Protein AF-A0A376P9K1-F1 (afdb_monomer)

Foldseek 3Di:
DDPPPQQFDFVLVVVVVVQVVDQAFPPPRHGDPDWFKAFQLAGDDPVNSVPRRDTGGPVRCVVRCVRIGTHHPVVSCVSNCPPDPPPPPPVVVVVVVD

Radius of gyration: 19.14 Å; Cα contacts (8 Å, |Δi|>4): 102; chains: 1; bounding box: 69×21×44 Å

Solvent-accessible surface area (backbone atoms only — not comparable to full-atom values): 5828 Å² total; per-residue (Å²): 134,83,82,71,75,76,67,58,42,43,44,46,56,55,52,52,54,51,57,73,70,52,55,43,14,74,80,81,59,46,76,45,92,57,76,34,46,28,46,81,58,36,76,58,52,74,66,60,44,71,68,40,72,53,69,31,35,70,69,54,41,64,59,54,49,73,46,49,45,47,21,33,60,68,55,39,50,58,63,47,42,81,79,60,81,76,77,57,66,65,62,55,52,53,62,75,77,107

Organism: Escherichia coli (NCBI:txid562)

Structure (mmCIF, N/CA/C/O backbone):
data_AF-A0A376P9K1-F1
#
_entry.id   AF-A0A376P9K1-F1
#
loop_
_atom_site.group_PDB
_atom_site.id
_atom_site.type_symbol
_atom_site.label_atom_id
_atom_site.label_alt_id
_atom_site.label_comp_id
_atom_site.label_asym_id
_atom_site.label_entity_id
_atom_site.label_seq_id
_atom_site.pdbx_PDB_ins_code
_atom_site.Cartn_x
_atom_site.Cartn_y
_atom_site.Cartn_z
_atom_site.occupancy
_atom_site.B_iso_or_equiv
_atom_site.auth_seq_id
_atom_site.auth_comp_id
_atom_site.auth_asym_id
_atom_site.auth_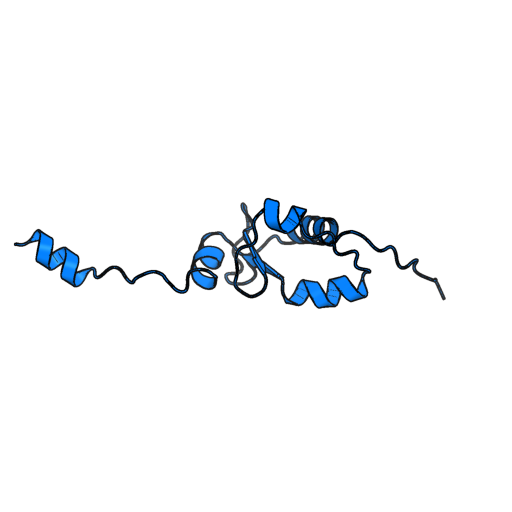atom_id
_atom_site.pdbx_PDB_model_num
ATOM 1 N N . MET A 1 1 ? 33.248 3.914 -16.182 1.00 36.56 1 MET A N 1
ATOM 2 C CA . MET A 1 1 ? 31.788 3.987 -16.400 1.00 36.56 1 MET A CA 1
ATOM 3 C C . MET A 1 1 ? 31.231 2.578 -16.308 1.00 36.56 1 MET A C 1
ATOM 5 O O . MET A 1 1 ? 31.464 1.796 -17.217 1.00 36.56 1 MET A O 1
ATOM 9 N N . MET A 1 2 ? 30.601 2.204 -15.192 1.00 41.34 2 MET A N 1
ATOM 10 C CA . MET A 1 2 ? 29.931 0.904 -15.115 1.00 41.34 2 MET A CA 1
ATOM 11 C C . MET A 1 2 ? 28.532 1.067 -15.687 1.00 41.34 2 MET A C 1
ATOM 13 O O . MET A 1 2 ? 27.698 1.753 -15.101 1.00 41.34 2 MET A O 1
ATOM 17 N N . VAL A 1 3 ? 28.307 0.459 -16.849 1.00 44.78 3 VAL A N 1
ATOM 18 C CA . VAL A 1 3 ? 26.978 0.257 -17.421 1.00 44.78 3 VAL A CA 1
ATOM 19 C C . VAL A 1 3 ? 26.231 -0.648 -16.444 1.00 44.78 3 VAL A C 1
ATOM 21 O O . VAL A 1 3 ? 26.334 -1.872 -16.500 1.00 44.78 3 VAL A O 1
ATOM 24 N N . GLN A 1 4 ? 25.548 -0.043 -15.471 1.00 54.59 4 GLN A N 1
ATOM 25 C CA . GLN A 1 4 ? 24.588 -0.754 -14.646 1.00 54.59 4 GLN A CA 1
ATOM 26 C C . GLN A 1 4 ? 23.517 -1.242 -15.610 1.00 54.59 4 GLN A C 1
ATOM 28 O O . GLN A 1 4 ? 22.758 -0.447 -16.161 1.00 54.59 4 GLN A O 1
ATOM 33 N N . HIS A 1 5 ? 23.519 -2.546 -15.883 1.00 52.22 5 HIS A N 1
ATOM 34 C CA . HIS A 1 5 ? 22.433 -3.191 -16.596 1.00 52.22 5 HIS A CA 1
ATOM 35 C C . HIS A 1 5 ? 21.119 -2.662 -16.023 1.00 52.22 5 HIS A C 1
ATOM 37 O O . HIS A 1 5 ? 20.869 -2.828 -14.828 1.00 52.22 5 HIS A O 1
ATOM 43 N N . LEU A 1 6 ? 20.306 -2.033 -16.876 1.00 63.34 6 LEU A N 1
ATOM 44 C CA . LEU A 1 6 ? 18.918 -1.658 -16.611 1.00 63.34 6 LEU A CA 1
ATOM 45 C C . LEU A 1 6 ? 18.119 -2.950 -16.395 1.00 63.34 6 LEU A C 1
ATOM 47 O O . LEU A 1 6 ? 17.360 -3.390 -17.256 1.00 63.34 6 LEU A O 1
ATOM 51 N N . LYS A 1 7 ? 18.370 -3.637 -15.277 1.00 72.94 7 LYS A N 1
ATOM 52 C CA . LYS A 1 7 ? 17.668 -4.849 -14.879 1.00 72.94 7 LYS A CA 1
ATOM 53 C C . LYS A 1 7 ? 16.263 -4.419 -14.518 1.00 72.94 7 LYS A C 1
ATOM 55 O O . LYS A 1 7 ? 15.992 -4.026 -13.388 1.00 72.94 7 LYS A O 1
ATOM 60 N N . ARG A 1 8 ? 15.385 -4.469 -15.513 1.00 84.94 8 ARG A N 1
ATOM 61 C CA . ARG A 1 8 ? 13.965 -4.248 -15.307 1.0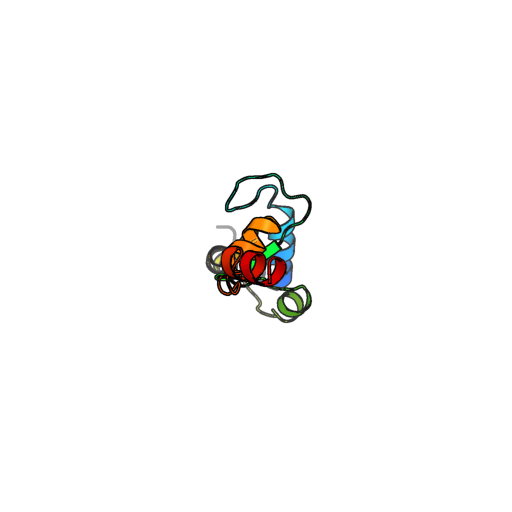0 84.94 8 ARG A CA 1
ATOM 62 C C . ARG A 1 8 ? 13.423 -5.407 -14.490 1.00 84.94 8 ARG A C 1
ATOM 64 O O . ARG A 1 8 ? 13.607 -6.566 -14.861 1.00 84.94 8 ARG A O 1
ATOM 71 N N . ARG A 1 9 ? 12.785 -5.101 -13.367 1.00 88.06 9 ARG A N 1
ATOM 72 C CA . ARG A 1 9 ? 12.125 -6.094 -12.518 1.00 88.06 9 ARG A CA 1
ATOM 73 C C . ARG A 1 9 ? 10.660 -5.704 -12.314 1.00 88.06 9 ARG A C 1
ATOM 75 O O . ARG A 1 9 ? 10.332 -4.519 -12.396 1.00 88.06 9 ARG A O 1
ATOM 82 N N . PRO A 1 10 ? 9.774 -6.680 -12.070 1.00 90.50 10 PRO A N 1
ATOM 83 C CA . PRO A 1 10 ? 8.370 -6.391 -11.809 1.00 90.50 10 PRO A CA 1
ATOM 84 C C . PRO A 1 10 ? 8.202 -5.457 -10.609 1.00 90.50 10 PRO A C 1
ATOM 86 O O . PRO A 1 10 ? 8.889 -5.616 -9.594 1.00 90.50 10 PRO A O 1
ATOM 89 N N . LEU A 1 11 ? 7.249 -4.530 -10.694 1.00 90.00 11 LEU A N 1
ATOM 90 C CA . LEU A 1 11 ? 6.874 -3.633 -9.599 1.00 90.00 11 LEU A CA 1
ATOM 91 C C . LEU A 1 11 ? 6.517 -4.418 -8.327 1.00 90.00 11 LEU A C 1
ATOM 93 O O . LEU A 1 11 ? 6.917 -4.041 -7.229 1.00 90.00 11 LEU A O 1
ATOM 97 N N . SER A 1 12 ? 5.868 -5.574 -8.464 1.00 89.19 12 SER A N 1
ATOM 98 C CA . SER A 1 12 ? 5.580 -6.476 -7.341 1.00 89.19 12 SER A CA 1
ATOM 99 C C . SER A 1 12 ? 6.834 -6.887 -6.550 1.00 89.19 12 SER A C 1
ATOM 101 O O . SER A 1 12 ? 6.778 -7.009 -5.322 1.00 89.19 12 SER A O 1
ATOM 103 N N . ARG A 1 13 ? 7.991 -7.045 -7.214 1.00 89.56 13 ARG A N 1
ATOM 104 C CA . ARG A 1 13 ? 9.265 -7.338 -6.543 1.00 89.56 13 ARG A CA 1
ATOM 105 C C . ARG A 1 13 ? 9.780 -6.128 -5.769 1.00 89.56 13 ARG A C 1
ATOM 107 O O . ARG A 1 13 ? 10.152 -6.290 -4.610 1.00 89.56 13 ARG A O 1
ATOM 114 N N . TYR A 1 14 ? 9.756 -4.944 -6.378 1.00 91.69 14 TYR A N 1
ATOM 115 C CA . TYR A 1 14 ? 10.120 -3.694 -5.705 1.00 91.69 14 TYR A CA 1
ATOM 116 C C . TYR A 1 14 ? 9.257 -3.443 -4.461 1.00 91.69 14 TYR A C 1
ATOM 118 O O . TYR A 1 14 ? 9.786 -3.153 -3.392 1.00 91.69 14 TYR A O 1
ATOM 126 N N . LEU A 1 15 ? 7.940 -3.643 -4.565 1.00 91.50 15 LEU A N 1
ATOM 127 C CA . LEU A 1 15 ? 7.003 -3.469 -3.452 1.00 91.50 15 LEU A CA 1
ATOM 128 C C . LEU A 1 15 ? 7.245 -4.471 -2.319 1.00 91.50 15 LEU A C 1
ATOM 130 O O . LEU A 1 15 ? 7.095 -4.123 -1.147 1.00 91.50 15 LEU A O 1
ATOM 134 N N . LYS A 1 16 ? 7.647 -5.707 -2.641 1.00 89.94 16 LYS A N 1
ATOM 135 C CA . LYS A 1 16 ? 8.030 -6.704 -1.633 1.00 89.94 16 LYS A CA 1
ATOM 136 C C . LYS A 1 16 ? 9.273 -6.263 -0.862 1.00 89.94 16 LYS A C 1
ATOM 138 O O . LYS A 1 16 ? 9.280 -6.350 0.363 1.00 89.94 16 LYS A O 1
ATOM 143 N N . ASP A 1 17 ? 10.301 -5.793 -1.563 1.00 91.44 17 ASP A N 1
ATOM 144 C CA . ASP A 1 17 ? 11.542 -5.324 -0.939 1.00 91.44 17 ASP A CA 1
ATOM 145 C C . ASP A 1 17 ? 11.281 -4.047 -0.112 1.00 91.44 17 ASP A C 1
ATOM 147 O O . ASP A 1 17 ? 11.688 -3.971 1.047 1.00 91.44 17 ASP A O 1
ATOM 151 N N . PHE A 1 18 ? 10.494 -3.105 -0.646 1.00 92.00 18 PHE A N 1
ATOM 152 C CA . PHE A 1 18 ? 10.027 -1.913 0.067 1.00 92.00 18 PHE A CA 1
ATOM 153 C C . PHE A 1 18 ? 9.280 -2.273 1.351 1.00 92.00 18 PHE A C 1
ATOM 155 O O . PHE A 1 18 ? 9.604 -1.754 2.410 1.00 92.00 18 PHE A O 1
ATOM 162 N N . LYS A 1 19 ? 8.325 -3.209 1.300 1.00 90.75 19 LYS A N 1
ATOM 163 C CA . LYS A 1 19 ? 7.585 -3.643 2.492 1.00 90.75 19 LYS A CA 1
ATOM 164 C C . LYS A 1 19 ? 8.529 -4.155 3.585 1.00 90.75 19 LYS A C 1
ATOM 166 O O . LYS A 1 19 ? 8.352 -3.785 4.736 1.00 90.75 19 LYS A O 1
ATOM 171 N N . HIS A 1 20 ? 9.535 -4.961 3.244 1.00 90.19 20 HIS A N 1
ATOM 172 C CA . HIS A 1 20 ? 10.506 -5.445 4.235 1.00 90.19 20 HIS A CA 1
ATOM 173 C C . HIS A 1 20 ? 11.419 -4.342 4.780 1.00 90.19 20 HIS A C 1
ATOM 175 O O . HIS A 1 20 ? 11.875 -4.445 5.914 1.00 90.19 20 HIS A O 1
ATOM 181 N N . SER A 1 21 ? 11.694 -3.293 3.998 1.00 91.81 21 SER A N 1
ATOM 182 C CA . SER A 1 21 ? 12.543 -2.187 4.447 1.00 91.81 21 SER A CA 1
ATOM 183 C C . SER A 1 21 ? 11.826 -1.221 5.396 1.00 91.81 21 SER A C 1
ATOM 185 O O . SER A 1 21 ? 12.486 -0.461 6.103 1.00 91.81 21 SER A O 1
ATOM 187 N N . GLN A 1 22 ? 10.489 -1.196 5.401 1.00 92.94 22 GLN A N 1
ATOM 188 C CA . GLN A 1 22 ? 9.712 -0.276 6.232 1.00 92.94 22 GLN A CA 1
ATOM 189 C C . GLN A 1 22 ? 9.460 -0.859 7.623 1.00 92.94 22 GLN A C 1
ATOM 191 O O . GLN A 1 22 ? 8.630 -1.741 7.807 1.00 92.94 22 GLN A O 1
ATOM 196 N N . THR A 1 23 ? 10.143 -0.310 8.625 1.00 94.06 23 THR A N 1
ATOM 197 C CA . THR A 1 23 ? 10.010 -0.727 10.033 1.00 94.06 23 THR A CA 1
ATOM 198 C C . THR A 1 23 ? 9.071 0.160 10.844 1.00 94.06 23 THR A C 1
ATOM 200 O O . THR A 1 23 ? 8.592 -0.252 11.897 1.00 94.06 23 THR A O 1
ATOM 203 N N . HIS A 1 24 ? 8.789 1.374 10.367 1.00 96.19 24 HIS A N 1
ATOM 204 C CA . HIS A 1 24 ? 7.963 2.356 11.064 1.00 96.19 24 HIS A CA 1
ATOM 205 C C . HIS A 1 24 ? 6.892 2.916 10.135 1.00 96.19 24 HIS A C 1
ATOM 207 O O . HIS A 1 24 ? 7.106 3.070 8.934 1.00 96.19 24 HIS A O 1
ATOM 213 N N . CYS A 1 25 ? 5.740 3.253 10.709 1.00 94.12 25 CYS A N 1
ATOM 214 C CA . CYS A 1 25 ? 4.653 3.907 10.001 1.00 94.12 25 CYS A CA 1
ATOM 215 C C . CYS A 1 25 ? 5.152 5.222 9.398 1.00 94.12 25 CYS A C 1
ATOM 217 O O . CYS A 1 25 ? 5.690 6.063 10.121 1.00 94.12 25 CYS A O 1
ATOM 219 N N . ALA A 1 26 ? 4.919 5.430 8.103 1.00 93.38 26 ALA A N 1
ATOM 220 C CA . ALA A 1 26 ? 5.281 6.676 7.435 1.00 93.38 26 ALA A CA 1
ATOM 221 C C . ALA A 1 26 ? 4.589 7.898 8.068 1.00 93.38 26 ALA A C 1
ATOM 223 O O . ALA A 1 26 ? 5.149 8.987 8.058 1.00 93.38 26 ALA A O 1
ATOM 224 N N . HIS A 1 27 ? 3.409 7.702 8.669 1.00 91.81 27 HIS A N 1
ATOM 225 C CA . HIS A 1 27 ? 2.627 8.768 9.291 1.00 91.81 27 HIS A CA 1
ATOM 226 C C . HIS A 1 27 ? 2.924 8.950 10.787 1.00 91.81 27 HIS A C 1
ATOM 228 O O . HIS A 1 27 ? 3.445 9.976 11.203 1.00 91.81 27 HIS A O 1
ATOM 234 N N . CYS A 1 28 ? 2.606 7.954 11.623 1.00 93.19 28 CYS A N 1
ATOM 235 C CA . CYS A 1 28 ? 2.721 8.093 13.081 1.00 93.19 28 CYS A CA 1
ATOM 236 C C . CYS A 1 28 ? 4.068 7.637 13.652 1.00 93.19 28 CYS A C 1
ATOM 238 O O . CYS A 1 28 ? 4.238 7.632 14.867 1.00 93.19 28 CYS A O 1
ATOM 240 N N . ARG A 1 29 ? 4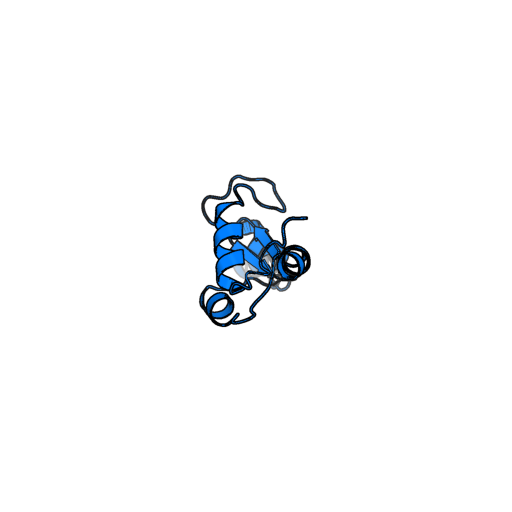.998 7.181 12.801 1.00 93.62 29 ARG A N 1
ATOM 241 C CA . ARG A 1 29 ? 6.329 6.686 13.189 1.00 93.62 29 ARG A CA 1
ATOM 242 C C . ARG A 1 29 ? 6.336 5.525 14.189 1.00 93.62 29 ARG A C 1
ATOM 244 O O . ARG A 1 29 ? 7.405 5.150 14.643 1.00 93.62 29 ARG A O 1
ATOM 251 N N . LYS A 1 30 ? 5.194 4.902 14.502 1.00 92.56 30 LYS A N 1
ATOM 252 C CA . LYS A 1 30 ? 5.126 3.680 15.323 1.00 92.56 30 LYS A CA 1
ATOM 253 C C . LYS A 1 30 ? 5.776 2.501 14.593 1.00 92.56 30 LYS A C 1
ATOM 255 O O . LYS A 1 30 ? 5.595 2.376 13.381 1.00 92.56 30 LYS A O 1
ATOM 260 N N . LEU A 1 31 ? 6.450 1.620 15.333 1.00 93.81 31 LEU A N 1
ATOM 261 C CA . LEU A 1 31 ? 6.953 0.341 14.822 1.00 93.81 31 LEU A CA 1
ATOM 262 C C . LEU A 1 31 ? 5.822 -0.478 14.163 1.00 93.81 31 LEU A C 1
ATOM 264 O O . LEU A 1 31 ? 4.719 -0.584 14.711 1.00 93.81 31 LEU A O 1
ATOM 268 N N . LEU A 1 32 ? 6.089 -1.037 12.984 1.00 91.31 32 LEU A N 1
ATOM 269 C CA . LEU A 1 32 ? 5.136 -1.831 12.213 1.00 91.31 32 LEU A CA 1
ATOM 270 C C . LEU A 1 32 ? 5.382 -3.324 12.422 1.00 91.31 32 LEU A C 1
ATOM 272 O O . LEU A 1 32 ? 6.384 -3.855 11.961 1.00 91.31 32 LEU A O 1
ATOM 276 N N . ASP A 1 33 ? 4.420 -3.996 13.048 1.00 86.25 33 ASP A N 1
ATOM 277 C CA . ASP A 1 33 ? 4.330 -5.462 13.044 1.00 86.25 33 ASP A CA 1
ATOM 278 C C . ASP A 1 33 ? 3.541 -5.958 11.815 1.00 86.25 33 ASP A C 1
ATOM 280 O O . ASP A 1 33 ? 3.945 -6.869 11.096 1.00 86.25 33 ASP A O 1
ATOM 284 N N . HIS A 1 34 ? 2.453 -5.252 11.478 1.00 86.31 34 HIS A N 1
ATOM 285 C CA . HIS A 1 34 ? 1.691 -5.458 10.249 1.00 86.31 34 HIS A CA 1
ATOM 286 C C . HIS A 1 34 ? 1.653 -4.183 9.400 1.00 86.31 34 HIS A C 1
ATOM 288 O O . HIS A 1 34 ? 1.153 -3.137 9.827 1.00 86.31 34 HIS A O 1
ATOM 294 N N . ILE A 1 35 ? 2.146 -4.289 8.166 1.00 91.06 35 ILE A N 1
ATOM 295 C CA . ILE A 1 35 ? 2.247 -3.171 7.223 1.00 91.06 35 ILE A CA 1
ATOM 296 C C . ILE A 1 35 ? 1.022 -3.134 6.313 1.00 91.06 35 ILE A C 1
ATOM 298 O O . ILE A 1 35 ? 0.717 -4.114 5.629 1.00 91.06 35 ILE A O 1
ATOM 302 N N . THR A 1 36 ? 0.375 -1.973 6.262 1.00 91.56 36 THR A N 1
ATOM 303 C CA . THR A 1 36 ? -0.658 -1.632 5.280 1.00 91.56 36 THR A CA 1
ATOM 304 C C . THR A 1 36 ? -0.006 -0.835 4.160 1.00 91.56 36 THR A C 1
ATOM 306 O O . THR A 1 36 ? 0.537 0.242 4.409 1.00 91.56 36 THR A O 1
ATOM 309 N N . LEU A 1 37 ? -0.021 -1.379 2.944 1.00 92.69 37 LEU A N 1
ATOM 310 C CA . LEU A 1 37 ? 0.502 -0.692 1.769 1.00 92.69 37 LEU A CA 1
ATOM 311 C C . LEU A 1 37 ? -0.585 0.226 1.212 1.00 92.69 37 LEU A C 1
ATOM 313 O O . LEU A 1 37 ? -1.694 -0.227 0.927 1.00 92.69 37 LEU A O 1
ATOM 317 N N . VAL A 1 38 ? -0.257 1.502 1.068 1.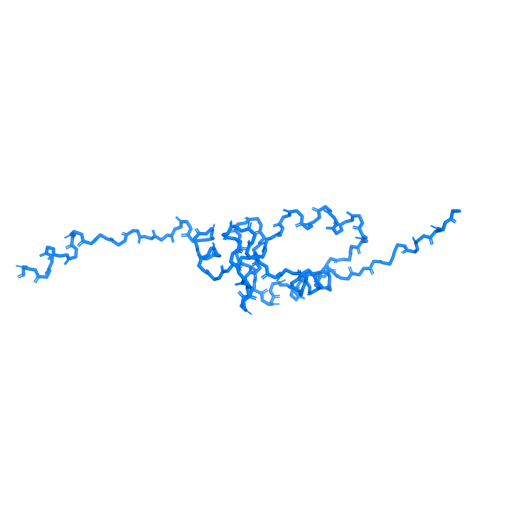00 91.75 38 VAL A N 1
ATOM 318 C CA . VAL A 1 38 ? -1.158 2.515 0.526 1.00 91.75 38 VAL A CA 1
ATOM 319 C C . VAL A 1 38 ? -0.513 3.128 -0.703 1.00 91.75 38 VAL A C 1
ATOM 321 O O . VAL A 1 38 ? 0.665 3.477 -0.656 1.00 91.75 38 VAL A O 1
ATOM 324 N N . ARG A 1 39 ? -1.284 3.253 -1.782 1.00 91.69 39 ARG A N 1
ATOM 325 C CA . ARG A 1 39 ? -0.902 3.963 -3.001 1.00 91.69 39 ARG A CA 1
ATOM 326 C C . ARG A 1 39 ? -1.857 5.123 -3.218 1.00 91.69 39 ARG A C 1
ATOM 328 O O . ARG A 1 39 ? -3.061 4.886 -3.281 1.00 91.69 39 ARG A O 1
ATOM 335 N N . ASP A 1 40 ? -1.339 6.346 -3.297 1.00 87.56 40 ASP A N 1
ATOM 336 C CA . ASP A 1 40 ? -2.127 7.562 -3.568 1.00 87.56 40 ASP A CA 1
ATOM 337 C C . ASP A 1 40 ? -3.422 7.653 -2.720 1.00 87.56 40 ASP A C 1
ATOM 339 O O . ASP A 1 40 ? -4.505 7.960 -3.215 1.00 87.56 40 ASP A O 1
ATOM 343 N N . GLY A 1 41 ? -3.328 7.307 -1.430 1.00 85.00 41 GLY A N 1
ATOM 344 C CA . GLY A 1 41 ? -4.462 7.341 -0.494 1.00 85.00 41 GLY A CA 1
ATOM 345 C C . GLY A 1 41 ? -5.424 6.146 -0.555 1.00 85.00 41 GLY A C 1
ATOM 346 O O . GLY A 1 41 ? -6.466 6.177 0.091 1.00 85.00 41 GLY A O 1
ATOM 347 N N . LYS A 1 42 ? -5.102 5.078 -1.295 1.00 88.00 42 LYS A N 1
ATOM 348 C CA . LYS A 1 42 ? -5.891 3.835 -1.338 1.00 88.00 42 LYS A CA 1
ATOM 349 C C . LYS A 1 42 ? -5.097 2.649 -0.808 1.00 88.00 42 LYS A C 1
ATOM 351 O O . LYS A 1 42 ? -3.948 2.441 -1.193 1.00 88.00 42 LYS A O 1
ATOM 356 N N . ILE A 1 43 ? -5.714 1.843 0.056 1.00 89.38 43 ILE A N 1
ATOM 357 C CA . ILE A 1 43 ? -5.128 0.574 0.507 1.00 89.38 43 ILE A CA 1
ATOM 358 C C . ILE A 1 43 ? -5.076 -0.375 -0.686 1.00 89.38 43 ILE A C 1
ATOM 360 O O . ILE A 1 43 ? -6.107 -0.643 -1.296 1.00 89.38 43 ILE A O 1
ATOM 364 N N . VAL A 1 44 ? -3.892 -0.914 -0.971 1.00 88.38 44 VAL A N 1
ATOM 365 C CA . VAL A 1 44 ? -3.698 -1.879 -2.055 1.00 88.38 44 VAL A CA 1
ATOM 366 C C . VAL A 1 44 ? -3.559 -3.274 -1.465 1.00 88.38 44 VAL A C 1
ATOM 368 O O . VAL A 1 44 ? -2.733 -3.520 -0.580 1.00 88.38 44 VAL A O 1
ATOM 371 N N . ASN A 1 45 ? -4.368 -4.210 -1.953 1.00 84.94 45 ASN A N 1
ATOM 372 C CA . ASN A 1 45 ? -4.346 -5.588 -1.478 1.00 84.94 45 ASN A CA 1
ATOM 373 C C . ASN A 1 45 ? -3.343 -6.469 -2.255 1.00 84.94 45 ASN A C 1
ATOM 375 O O . ASN A 1 45 ? -2.747 -6.079 -3.260 1.00 84.94 45 ASN A O 1
ATOM 379 N N . LYS A 1 46 ? -3.154 -7.711 -1.789 1.00 81.38 46 LYS A N 1
ATOM 380 C CA . LYS A 1 46 ? -2.226 -8.673 -2.410 1.00 81.38 46 LYS A CA 1
ATOM 381 C C . LYS A 1 46 ? -2.588 -9.002 -3.866 1.00 81.38 46 LYS A C 1
ATOM 383 O O . LYS A 1 46 ? -1.682 -9.224 -4.665 1.00 81.38 46 LYS A O 1
ATOM 388 N N . ILE A 1 47 ? -3.876 -9.058 -4.209 1.00 82.44 47 ILE A N 1
ATOM 389 C CA . ILE A 1 47 ? -4.349 -9.377 -5.565 1.00 82.44 47 ILE A CA 1
ATOM 390 C C . ILE A 1 47 ? -4.008 -8.226 -6.512 1.00 82.44 47 ILE A C 1
ATOM 392 O O . ILE A 1 47 ? -3.462 -8.466 -7.583 1.00 82.44 47 ILE A O 1
ATOM 396 N N . GLU A 1 48 ? -4.259 -6.987 -6.097 1.00 82.56 48 GLU A N 1
ATOM 397 C CA . GLU A 1 48 ? -3.921 -5.785 -6.860 1.00 82.56 48 GLU A CA 1
ATOM 398 C C . GLU A 1 48 ? -2.413 -5.680 -7.089 1.00 82.56 48 GLU A C 1
ATOM 400 O O . GLU A 1 48 ? -1.994 -5.511 -8.227 1.00 82.56 48 GLU A O 1
ATOM 405 N N . ILE A 1 49 ? -1.591 -5.902 -6.054 1.00 83.00 49 ILE A N 1
ATOM 406 C CA . ILE A 1 49 ? -0.124 -5.954 -6.197 1.00 83.00 49 ILE A CA 1
ATOM 407 C C . ILE A 1 49 ? 0.308 -7.058 -7.171 1.00 83.00 49 ILE A C 1
ATOM 409 O O . ILE A 1 49 ? 1.240 -6.862 -7.945 1.00 83.00 49 ILE A O 1
ATOM 413 N N . SER A 1 50 ? -0.357 -8.216 -7.147 1.00 76.38 50 SER A N 1
ATOM 414 C CA . SER A 1 50 ? -0.018 -9.341 -8.032 1.00 76.38 50 SER A CA 1
ATOM 415 C C . SER A 1 50 ? -0.392 -9.083 -9.493 1.00 76.38 50 SER A C 1
ATOM 417 O O . SER A 1 50 ? 0.189 -9.708 -10.365 1.00 76.38 50 SER A O 1
ATOM 419 N N . ARG A 1 51 ? -1.337 -8.170 -9.758 1.00 81.38 51 ARG A N 1
ATOM 420 C CA . ARG A 1 51 ? -1.722 -7.727 -11.109 1.00 81.38 51 ARG A CA 1
ATOM 421 C C . ARG A 1 51 ? -0.840 -6.591 -11.642 1.00 81.38 51 ARG A C 1
ATOM 423 O O . ARG A 1 51 ? -0.989 -6.193 -12.794 1.00 81.38 51 ARG A O 1
ATOM 430 N N . LEU A 1 52 ? 0.050 -6.029 -10.818 1.00 80.94 52 LEU A N 1
ATOM 431 C CA . LEU A 1 52 ? 1.007 -5.010 -11.251 1.00 80.94 52 LEU A CA 1
ATOM 432 C C . LEU A 1 52 ? 2.181 -5.678 -11.983 1.00 80.94 52 LEU A C 1
ATOM 434 O O . LEU A 1 52 ? 3.258 -5.873 -11.417 1.00 80.94 52 LEU A O 1
ATOM 438 N N . ASP A 1 53 ? 1.971 -5.984 -13.262 1.00 75.62 53 ASP A N 1
ATOM 439 C CA . ASP A 1 53 ? 2.979 -6.558 -14.171 1.00 75.62 53 ASP A CA 1
ATOM 440 C C . ASP A 1 53 ? 3.924 -5.509 -14.789 1.00 75.62 53 ASP A C 1
ATOM 442 O O . ASP A 1 53 ? 4.713 -5.802 -15.688 1.00 75.62 53 ASP A O 1
ATOM 446 N N . ALA 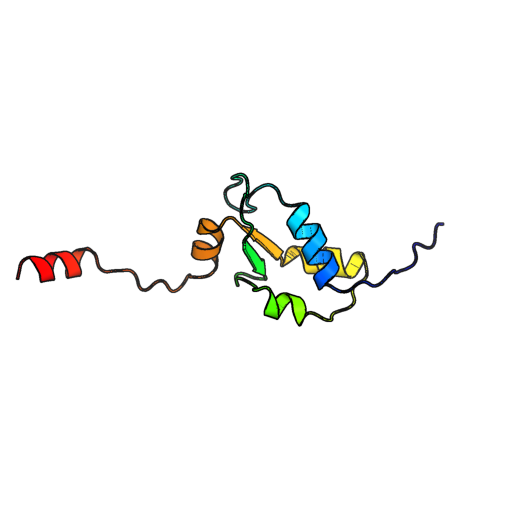A 1 54 ? 3.877 -4.265 -14.304 1.00 85.44 54 ALA A N 1
ATOM 447 C CA . ALA A 1 54 ? 4.752 -3.202 -14.776 1.00 85.44 54 ALA A CA 1
ATOM 448 C C . ALA A 1 54 ? 6.225 -3.552 -14.506 1.00 85.44 54 ALA A C 1
ATOM 450 O O . ALA A 1 54 ? 6.644 -3.727 -13.358 1.00 85.44 54 ALA A O 1
ATOM 451 N N . LEU A 1 55 ? 7.018 -3.639 -15.574 1.00 89.06 55 LEU A N 1
ATOM 452 C CA . LEU A 1 55 ? 8.465 -3.805 -15.499 1.00 89.06 55 LEU A CA 1
ATOM 453 C C . LEU A 1 55 ? 9.123 -2.432 -15.393 1.00 89.06 55 LEU A C 1
ATOM 455 O O . LEU A 1 55 ? 9.075 -1.643 -16.336 1.00 89.06 55 LEU A O 1
ATOM 459 N N . LEU A 1 56 ? 9.767 -2.172 -14.259 1.00 89.25 56 LEU A N 1
ATOM 460 C CA . LEU A 1 56 ? 10.460 -0.916 -13.989 1.00 89.25 56 LEU A CA 1
ATOM 461 C C . LEU A 1 56 ? 11.958 -1.164 -13.851 1.00 89.25 56 LEU A C 1
ATOM 463 O O . LEU A 1 56 ? 12.381 -2.217 -13.372 1.00 89.25 56 LEU A O 1
ATOM 467 N N . ASP A 1 57 ? 12.754 -0.192 -14.278 1.00 90.25 57 ASP A N 1
ATOM 468 C CA . ASP A 1 57 ? 14.139 -0.067 -13.837 1.00 90.25 57 ASP A CA 1
ATOM 469 C C . ASP A 1 57 ? 14.209 0.723 -12.518 1.00 90.25 57 ASP A C 1
ATOM 471 O O . ASP A 1 57 ? 13.188 1.129 -11.954 1.00 90.25 57 ASP A O 1
ATOM 475 N N . GLU A 1 58 ? 15.422 0.936 -12.010 1.00 88.31 58 GLU A N 1
ATOM 476 C CA . GLU A 1 58 ? 15.617 1.615 -10.730 1.00 88.31 58 GLU A CA 1
ATOM 477 C C . GLU A 1 58 ? 15.096 3.059 -10.746 1.00 88.31 58 GLU A C 1
ATOM 479 O O . GLU A 1 58 ? 14.485 3.500 -9.778 1.00 88.31 58 GLU A O 1
ATOM 484 N N . ASN A 1 59 ? 15.248 3.774 -11.863 1.00 90.25 59 ASN A N 1
ATOM 485 C CA . ASN A 1 59 ? 14.771 5.153 -11.994 1.00 90.25 59 ASN A CA 1
ATOM 486 C C . ASN A 1 59 ? 13.237 5.222 -12.021 1.00 90.25 59 ASN A C 1
ATOM 488 O O . ASN A 1 59 ? 12.635 6.090 -11.379 1.00 90.25 59 ASN A O 1
ATOM 492 N N . GLY A 1 60 ? 12.600 4.284 -12.730 1.00 90.31 60 GLY A N 1
ATOM 493 C CA . GLY A 1 60 ? 11.151 4.115 -12.724 1.00 90.31 60 GLY A CA 1
ATOM 494 C C . GLY A 1 60 ? 10.631 3.818 -11.320 1.00 90.31 60 GLY A C 1
ATOM 495 O O . GLY A 1 60 ? 9.663 4.434 -10.878 1.00 90.31 60 GLY A O 1
ATOM 496 N N . TRP A 1 61 ? 11.324 2.952 -10.577 1.00 91.88 61 TRP A N 1
ATOM 497 C CA . TRP A 1 61 ? 10.979 2.662 -9.189 1.00 91.88 61 TRP A CA 1
ATOM 498 C C . TRP A 1 61 ? 11.109 3.875 -8.265 1.00 91.88 61 TRP A C 1
ATOM 500 O O . TRP A 1 61 ? 10.180 4.136 -7.514 1.00 91.88 61 TRP A O 1
ATOM 510 N N . GLN A 1 62 ? 12.199 4.645 -8.323 1.00 90.50 62 GLN A N 1
ATOM 511 C CA . GLN A 1 62 ? 12.364 5.839 -7.473 1.00 90.50 62 GLN A CA 1
ATOM 512 C C . GLN A 1 62 ? 11.247 6.873 -7.684 1.00 90.50 62 GLN A C 1
ATOM 514 O O . GLN A 1 62 ? 10.852 7.582 -6.756 1.00 90.50 62 GLN A O 1
ATOM 519 N N . THR A 1 63 ? 10.730 6.965 -8.911 1.00 92.00 63 THR A N 1
ATOM 520 C CA . THR A 1 63 ? 9.575 7.813 -9.229 1.00 92.00 63 THR A CA 1
ATOM 521 C C . THR A 1 63 ? 8.292 7.224 -8.652 1.00 92.00 63 THR A C 1
ATOM 523 O O . THR A 1 63 ? 7.585 7.910 -7.918 1.00 92.00 63 THR A O 1
ATOM 526 N N . GLU A 1 64 ? 8.031 5.948 -8.938 1.00 91.38 64 GLU A N 1
ATOM 527 C CA . GLU A 1 64 ? 6.831 5.232 -8.503 1.00 91.38 64 GLU A CA 1
ATOM 528 C C . GLU A 1 64 ? 6.731 5.172 -6.973 1.00 91.38 64 GLU A C 1
ATOM 530 O O . GLU A 1 64 ? 5.668 5.429 -6.419 1.00 91.38 64 GLU A O 1
ATOM 535 N N . GLN A 1 65 ? 7.840 4.915 -6.271 1.00 92.12 65 GLN A N 1
ATOM 536 C CA . GLN A 1 65 ? 7.920 4.766 -4.815 1.00 92.12 65 GLN A CA 1
ATOM 537 C C . GLN A 1 65 ? 7.317 5.952 -4.051 1.00 92.12 65 GLN A C 1
ATOM 539 O O . GLN A 1 65 ? 6.789 5.756 -2.959 1.00 92.12 65 GLN A O 1
ATOM 544 N N . LYS A 1 66 ? 7.351 7.167 -4.613 1.00 91.75 66 LYS A N 1
ATOM 545 C CA . LYS A 1 66 ? 6.793 8.375 -3.979 1.00 91.75 66 LYS A CA 1
ATOM 546 C C . LYS A 1 66 ? 5.278 8.305 -3.787 1.00 91.75 66 LYS A C 1
ATOM 548 O O . LYS A 1 66 ? 4.766 8.922 -2.858 1.00 91.75 66 LYS A O 1
ATOM 553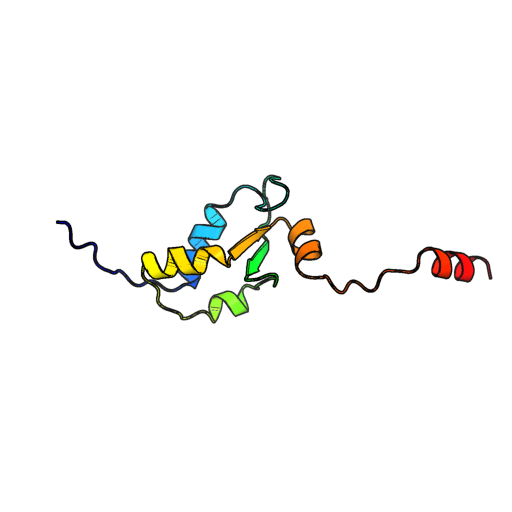 N N . SER A 1 67 ? 4.582 7.542 -4.626 1.00 91.69 67 SER A N 1
ATOM 554 C CA . SER A 1 67 ? 3.143 7.294 -4.499 1.00 91.69 67 SER A CA 1
ATOM 555 C C . SER A 1 67 ? 2.806 6.243 -3.443 1.00 91.69 67 SER A C 1
ATOM 557 O O . SER A 1 67 ? 1.631 6.053 -3.132 1.00 91.69 67 SER A O 1
ATOM 559 N N . TRP A 1 68 ? 3.805 5.554 -2.880 1.00 93.12 68 TRP A N 1
ATOM 560 C CA . TRP A 1 68 ? 3.606 4.458 -1.938 1.00 93.12 68 TRP A CA 1
ATOM 561 C C . TRP A 1 68 ? 3.967 4.848 -0.506 1.00 93.12 68 TRP A C 1
ATOM 563 O O . TRP A 1 68 ? 5.017 5.420 -0.226 1.00 93.12 68 TRP A O 1
ATOM 573 N N . ALA A 1 69 ? 3.119 4.436 0.432 1.00 93.38 69 ALA A N 1
ATOM 574 C CA . ALA A 1 69 ? 3.347 4.586 1.860 1.00 93.38 69 ALA A CA 1
ATOM 575 C C . ALA A 1 69 ? 3.127 3.258 2.594 1.00 93.38 69 ALA A C 1
ATOM 577 O O . ALA A 1 69 ? 2.196 2.503 2.306 1.00 93.38 69 ALA A O 1
ATOM 578 N N . ALA A 1 70 ? 3.978 2.992 3.585 1.00 94.31 70 ALA A N 1
ATOM 579 C CA . ALA A 1 70 ? 3.784 1.919 4.552 1.00 94.31 70 ALA A CA 1
ATOM 580 C C . ALA A 1 70 ? 3.173 2.498 5.827 1.00 94.31 70 ALA A C 1
ATOM 582 O O . ALA A 1 70 ? 3.815 3.254 6.560 1.00 94.31 70 ALA A O 1
ATOM 583 N N . LEU A 1 71 ? 1.919 2.149 6.094 1.00 93.94 71 LEU A N 1
ATOM 584 C CA . LEU A 1 71 ? 1.171 2.641 7.242 1.00 93.94 71 LEU A CA 1
ATOM 585 C C . LEU A 1 71 ? 0.864 1.515 8.226 1.00 93.94 71 LEU A C 1
ATOM 587 O O . LEU A 1 71 ? 0.736 0.344 7.861 1.00 93.94 71 LEU A O 1
ATOM 591 N N . CYS A 1 72 ? 0.704 1.879 9.498 1.00 92.56 72 CYS A N 1
ATOM 592 C CA . CYS A 1 72 ? 0.070 0.985 10.458 1.00 92.56 72 CYS A CA 1
ATOM 593 C C . CYS A 1 72 ? -1.414 0.842 10.108 1.00 92.56 72 CYS A C 1
ATOM 595 O O . CYS A 1 72 ? -1.976 1.697 9.423 1.00 92.56 72 CYS A O 1
ATOM 597 N N . ARG A 1 73 ? -2.062 -0.216 10.606 1.00 89.25 73 ARG 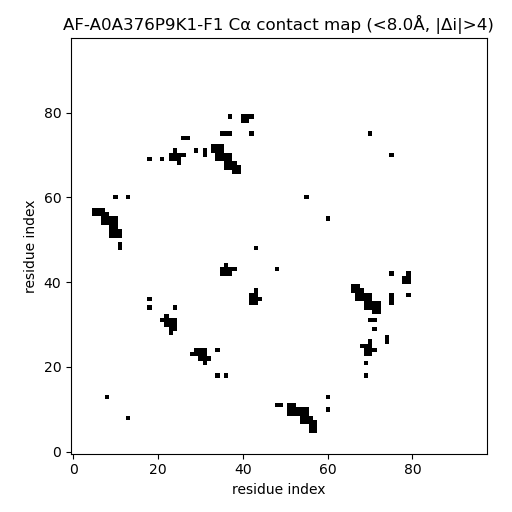A N 1
ATOM 598 C CA . ARG A 1 73 ? -3.485 -0.476 10.336 1.00 89.25 73 ARG A CA 1
ATOM 599 C C . ARG A 1 73 ? -4.369 0.750 10.599 1.00 89.25 73 ARG A C 1
ATOM 601 O O . ARG A 1 73 ? -5.140 1.131 9.732 1.00 89.25 73 ARG A O 1
ATOM 608 N N . PHE A 1 74 ? -4.181 1.406 11.745 1.00 88.88 74 PHE A N 1
ATOM 609 C CA . PHE A 1 74 ? -4.958 2.586 12.128 1.00 88.88 74 PHE A CA 1
ATOM 610 C C . PHE A 1 74 ? -4.777 3.761 11.158 1.00 88.88 74 PHE A C 1
ATOM 612 O O . PHE A 1 74 ? -5.754 4.338 10.699 1.00 88.88 74 PHE A O 1
ATOM 619 N N . CYS A 1 75 ? -3.533 4.101 10.805 1.00 89.75 75 CYS A N 1
ATOM 620 C CA . CYS A 1 75 ? -3.279 5.169 9.840 1.00 89.75 75 CYS A CA 1
ATOM 621 C C . CYS A 1 75 ? -3.772 4.793 8.438 1.00 89.75 75 CYS A C 1
ATOM 623 O O . CYS A 1 75 ? -4.277 5.658 7.740 1.00 89.75 75 CYS A O 1
ATOM 625 N N . GLY A 1 76 ? -3.657 3.527 8.030 1.00 88.19 76 GLY A N 1
ATOM 626 C CA . GLY A 1 76 ? -4.218 3.053 6.765 1.00 88.19 76 GLY A CA 1
ATOM 627 C C . GLY A 1 76 ? -5.730 3.251 6.707 1.00 88.19 76 GLY A C 1
ATOM 628 O O . GLY A 1 76 ? -6.230 3.834 5.751 1.00 88.19 76 GLY A O 1
ATOM 629 N N . ASP A 1 77 ? -6.440 2.840 7.759 1.00 84.62 77 ASP A N 1
ATOM 630 C CA . ASP A 1 77 ? -7.881 3.051 7.880 1.00 84.62 77 ASP A CA 1
ATOM 631 C C . ASP A 1 77 ? -8.233 4.548 7.867 1.00 84.62 77 ASP A C 1
ATOM 633 O O . ASP A 1 77 ? -9.107 4.950 7.110 1.00 84.62 77 ASP A O 1
ATOM 637 N N . LEU A 1 78 ? -7.515 5.386 8.622 1.00 83.06 78 LEU A N 1
ATOM 638 C CA . LEU A 1 78 ? -7.776 6.828 8.690 1.00 83.06 78 LEU A CA 1
ATOM 639 C C . LEU A 1 78 ? -7.547 7.543 7.348 1.00 83.06 78 LEU A C 1
ATOM 641 O O . LEU A 1 78 ? -8.382 8.333 6.921 1.00 83.06 78 LEU A O 1
ATOM 645 N N . HIS A 1 79 ? -6.418 7.272 6.686 1.00 75.50 79 HIS A N 1
ATOM 646 C CA . HIS A 1 79 ? -6.038 7.942 5.435 1.00 75.50 79 HIS A CA 1
ATOM 647 C C . HIS A 1 79 ? -6.853 7.464 4.232 1.00 75.50 79 HIS A C 1
ATOM 649 O O . HIS A 1 79 ? -7.002 8.214 3.274 1.00 75.50 79 HIS A O 1
ATOM 655 N N . CYS A 1 80 ? -7.377 6.234 4.272 1.00 74.38 80 CYS A N 1
ATOM 656 C CA . CYS A 1 80 ? -8.047 5.625 3.120 1.00 74.38 80 CYS A CA 1
ATOM 657 C C . CYS A 1 80 ? -9.571 5.494 3.276 1.00 74.38 80 CYS A C 1
ATOM 659 O O . CYS A 1 80 ? -10.246 5.179 2.298 1.00 74.38 80 CYS A O 1
ATOM 661 N N . LYS A 1 81 ? -10.130 5.708 4.477 1.00 66.12 81 LYS A N 1
ATOM 662 C CA . LYS A 1 81 ? -11.580 5.671 4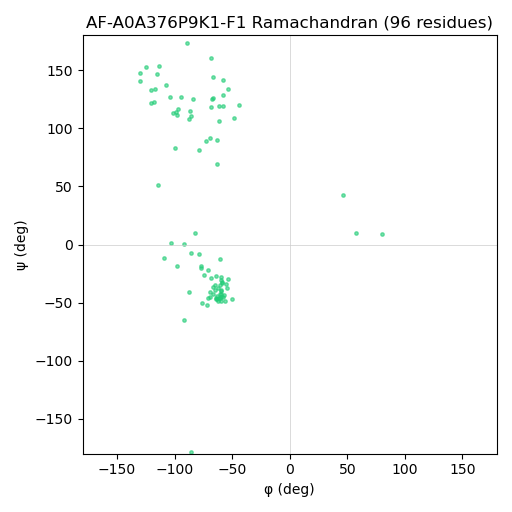.751 1.00 66.12 81 LYS A CA 1
ATOM 663 C C . LYS A 1 81 ? -12.100 7.045 5.165 1.00 66.12 81 LYS A C 1
ATOM 665 O O . LYS A 1 81 ? -12.793 7.194 6.168 1.00 66.12 81 LYS A O 1
ATOM 670 N N . THR A 1 82 ? -11.784 8.061 4.368 1.00 58.09 82 THR A N 1
ATOM 671 C CA . THR A 1 82 ? -12.333 9.419 4.513 1.00 58.09 82 THR A CA 1
ATOM 672 C C . THR A 1 82 ? -13.860 9.475 4.374 1.00 58.09 82 THR A C 1
ATOM 674 O O . THR A 1 82 ? -14.459 10.469 4.766 1.00 58.09 82 THR A O 1
ATOM 677 N N . GLN A 1 83 ? -14.506 8.402 3.903 1.00 56.75 83 GLN A N 1
ATOM 678 C CA . GLN A 1 83 ? -15.915 8.112 4.181 1.00 56.75 83 GLN A CA 1
ATOM 679 C C . GLN A 1 83 ? -16.009 7.076 5.303 1.00 56.75 83 GLN A C 1
ATOM 681 O O . GLN A 1 83 ? -16.138 5.876 5.067 1.00 56.75 83 GLN A O 1
ATOM 686 N N . SER A 1 84 ? -15.917 7.536 6.541 1.00 53.75 84 SER A N 1
ATOM 687 C CA . SER A 1 84 ? -16.641 6.875 7.619 1.00 53.75 84 SER A CA 1
ATOM 688 C C . SER A 1 84 ? -17.853 7.752 7.854 1.00 53.75 84 SER A C 1
ATOM 690 O O . SER A 1 84 ? -17.696 8.913 8.225 1.00 53.75 84 SER A O 1
ATOM 692 N N . ASP A 1 85 ? -19.043 7.232 7.555 1.00 59.91 85 ASP A N 1
ATOM 693 C CA . ASP A 1 85 ? -20.287 7.829 8.028 1.00 59.91 85 ASP A CA 1
ATOM 694 C C . ASP A 1 85 ? -20.105 8.072 9.524 1.00 59.91 85 ASP A C 1
ATOM 696 O O . ASP A 1 85 ? -19.933 7.130 10.304 1.00 59.91 85 ASP A O 1
ATOM 700 N N . PHE A 1 86 ? -19.987 9.342 9.909 1.00 68.25 86 PHE A N 1
ATOM 701 C CA . PHE A 1 86 ? -19.788 9.697 11.301 1.00 68.25 86 PHE A CA 1
ATOM 702 C C . PHE A 1 86 ? -20.971 9.126 12.076 1.00 68.25 86 PHE A C 1
ATOM 704 O O . PHE A 1 86 ? -22.124 9.448 11.794 1.00 68.25 86 PHE A O 1
ATOM 711 N N . PHE A 1 87 ? -20.688 8.236 13.022 1.00 70.31 87 PHE A N 1
ATOM 712 C CA . PHE A 1 87 ? -21.727 7.687 13.873 1.00 70.31 87 PHE A CA 1
ATOM 713 C C . PHE A 1 87 ? -22.240 8.804 14.782 1.00 70.31 87 PHE A C 1
ATOM 715 O O . PHE A 1 87 ? -21.470 9.364 15.569 1.00 70.31 87 PHE A O 1
ATOM 722 N N . ASP A 1 88 ? -23.525 9.135 14.671 1.00 75.50 88 ASP A N 1
ATOM 723 C CA . ASP A 1 88 ? -24.158 10.120 15.540 1.00 75.50 88 ASP A CA 1
ATOM 724 C C . ASP A 1 88 ? -24.342 9.534 16.946 1.00 75.50 88 ASP A C 1
ATOM 726 O O . ASP A 1 88 ? -25.356 8.926 17.290 1.00 75.50 88 ASP A O 1
ATOM 730 N N . ILE A 1 89 ? -23.315 9.719 17.775 1.00 84.38 89 ILE A N 1
ATOM 731 C CA . ILE A 1 89 ? -23.318 9.298 19.178 1.00 84.38 89 ILE A CA 1
ATOM 732 C C . ILE A 1 89 ? -24.455 9.986 19.951 1.00 84.38 89 ILE A C 1
ATOM 734 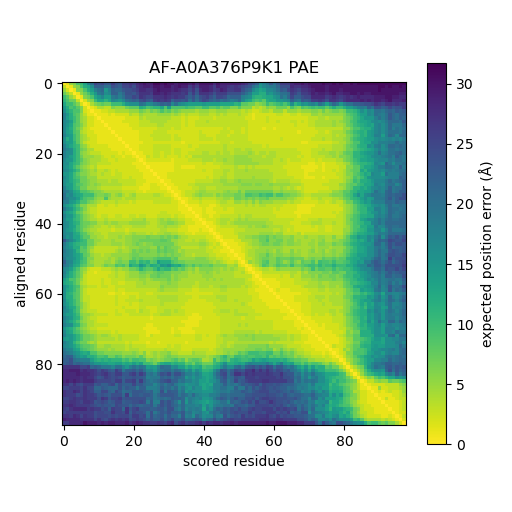O O . ILE A 1 89 ? -24.963 9.408 20.913 1.00 84.38 89 ILE A O 1
ATOM 738 N N . ILE A 1 90 ? -24.851 11.206 19.569 1.00 83.00 90 ILE A N 1
ATOM 739 C CA . ILE A 1 90 ? -25.909 11.953 20.258 1.00 83.00 90 ILE A CA 1
ATOM 740 C C . ILE A 1 90 ? -27.274 11.376 19.880 1.00 83.00 90 ILE A C 1
ATOM 742 O O . ILE A 1 90 ? -28.033 11.015 20.779 1.00 83.00 90 ILE A O 1
ATOM 746 N N . GLY A 1 91 ? -27.545 11.198 18.587 1.00 82.06 91 GLY A N 1
ATOM 747 C CA . GLY A 1 91 ? -28.773 10.575 18.092 1.00 82.06 91 GLY A CA 1
ATOM 748 C C . GLY A 1 91 ? -28.953 9.140 18.594 1.00 82.06 91 GLY A C 1
ATOM 749 O O . GLY A 1 91 ? -30.037 8.768 19.038 1.00 82.06 91 GLY A O 1
ATOM 750 N N . PHE A 1 92 ? -27.879 8.346 18.645 1.00 81.88 92 PHE A N 1
ATOM 751 C CA . PHE A 1 92 ? -27.940 6.997 19.216 1.00 81.88 92 PHE A CA 1
ATOM 752 C C . PHE A 1 92 ? -28.257 6.999 20.716 1.00 81.88 92 PHE A C 1
ATOM 754 O O . PHE A 1 92 ? -29.019 6.159 21.188 1.00 81.88 92 PHE A O 1
ATOM 761 N N . LYS A 1 93 ? -27.699 7.946 21.482 1.00 88.31 93 LYS A N 1
ATOM 762 C CA . LYS A 1 93 ? -28.051 8.090 22.900 1.00 88.31 93 LYS A CA 1
ATOM 763 C C . LYS A 1 93 ? -29.520 8.455 23.070 1.00 88.31 93 LYS A C 1
ATOM 765 O O . LYS A 1 93 ? -30.160 7.867 23.928 1.00 88.31 93 LYS A O 1
ATOM 770 N N . GLN A 1 94 ? -30.041 9.386 22.272 1.00 85.94 94 GLN A N 1
ATOM 771 C CA . GLN A 1 94 ? -31.451 9.782 22.331 1.00 85.94 94 GLN A CA 1
ATOM 772 C C . GLN A 1 94 ? -32.379 8.595 22.047 1.00 85.94 94 GLN A C 1
ATOM 774 O O . GLN A 1 94 ? -33.274 8.344 22.842 1.00 85.94 94 GLN A O 1
ATOM 779 N N . PHE A 1 95 ? -32.079 7.793 21.021 1.00 83.38 95 PHE A N 1
ATOM 780 C CA . PHE A 1 95 ? -32.816 6.562 20.708 1.00 83.38 95 PHE A CA 1
ATOM 781 C C . PHE A 1 95 ? -32.837 5.527 21.848 1.00 83.38 95 PHE A C 1
ATOM 783 O O . PHE A 1 95 ? -33.801 4.789 21.976 1.00 83.38 95 PHE A O 1
ATOM 790 N N . LEU A 1 96 ? -31.786 5.429 22.671 1.00 87.25 96 LEU A N 1
ATOM 791 C CA . LEU A 1 96 ? -31.747 4.476 23.793 1.00 87.25 96 LEU A CA 1
ATOM 792 C C . LEU A 1 96 ? -32.568 4.917 25.014 1.00 87.25 96 LEU A C 1
ATOM 794 O O . LEU A 1 96 ? -32.817 4.095 25.897 1.00 87.25 96 LEU A O 1
ATOM 798 N N . PHE A 1 97 ? -32.898 6.206 25.111 1.00 76.62 97 PHE A N 1
ATOM 799 C CA . PHE A 1 97 ? -33.662 6.776 26.224 1.00 76.62 97 PHE A CA 1
ATOM 800 C C . PHE A 1 97 ? -35.136 7.047 25.868 1.00 76.62 97 PHE A C 1
ATOM 802 O O . PHE A 1 97 ? -35.871 7.524 26.735 1.00 76.62 97 PHE A O 1
ATOM 809 N N . GLU A 1 98 ? -35.556 6.726 24.641 1.00 54.16 98 GLU A N 1
ATOM 810 C CA . GLU A 1 98 ? -36.953 6.642 24.179 1.00 54.16 98 GLU A CA 1
ATOM 811 C C . GLU A 1 98 ? -37.401 5.176 24.073 1.00 54.16 98 GLU A C 1
ATOM 813 O O . GLU A 1 98 ? -38.591 4.912 24.362 1.00 54.16 98 GLU A O 1
#

Mean predicted aligned error: 9.58 Å

Sequence (98 aa):
MMVQHLKRRPLSRYLKDFKHSQTHCAHCRKLLDHITLVRDGKIVNKIEISRLDALLDENGWQTEQKSWAALCRFCGDLHCKTQSDFFDIIGFKQFLFE

InterPro domains:
  IPR022523 Flagellar regulator, FliZ [TIGR03823] (1-98)

Secondary structure (DSSP, 8-state):
--------EEHHHHHHHHHHH--B-TTT--B-SSPEEEETTEEPPHHHHHT---EE-HHHHHHHGGGEEEE-HHHHHHHH--------HHHHHHHH--

pLDDT: mean 83.4, std 12.83, range [36.56, 96.19]